Protein AF-A0A7I7Y8D3-F1 (afdb_monomer)

Sequence (135 aa):
MSAQLGHEIDGAWWPHADRITNELPNLVAALTPLLGDINSINVNWSPLQRPPDLNWRGWEHKRQHVMTLCGTDHVANLLVISYATHSALAIMLMRCAANLPIDIADRDKPAFRTAGSILRAAQLQRAVAAARGRS

Nearest PDB structures (foldseek):
  4iqu-assembly1_A  TM=3.192E-01  e=1.287E-01  Mus musculus
  4i2d-assembly1_A  TM=2.818E-01  e=1.650E-01  Mus musculus
  7qpr-assembly3_C  TM=3.063E-01  e=8.299E-01  Acinetobacter baumannii
  4lnh-assembly1_A  TM=4.104E-01  e=6.059E+00  Aliivibrio fischeri ES114

Foldseek 3Di:
DQQDADALAQFADQDLDPCCVVCVVVVLVVCCVVQPAFPDKDKPDDPPDAADALQDPPCLVPAFIWMWTHHPHHIHIYGYDGSPHDPLLRVLLRCVRNVHDDDPVSCPDPSNVSSVSSVVSSNVSSVVVVVVVVD

Mean predicted aligned error: 5.5 Å

Secondary structure (DSSP, 8-state):
-PPPS-SS--EEE--SSS-HHHHHHHHHHHHHHHHSS--EEEESS-TTSPPP-SSSTTGGGSPPPEEEEE-SS-EEEEEEPPTTS-HHHHHHHHHHHTT----HHHHTSHHHHHHHHHHHHHHHHHHHHHHHTT-

InterPro domains:
  IPR046036 Protein of unknown function DUF5994 [PF19457] (6-97)

Radius of gyration: 14.56 Å; Cα contacts (8 Å, |Δi|>4): 203; chains: 1; bounding box: 34×34×40 Å

Solvent-accessible surface area (backbone atoms only — not comparable to full-atom values): 7705 Å² total; per-residue (Å²): 131,81,77,80,67,60,48,62,52,45,24,42,43,72,47,93,50,91,57,56,81,74,52,43,63,59,52,48,66,69,40,30,89,76,17,35,65,71,79,48,78,47,64,80,60,56,95,87,56,76,57,56,63,72,78,50,90,69,40,87,82,46,79,67,39,40,37,38,40,33,25,76,77,33,38,39,22,28,38,50,45,37,53,85,36,54,64,69,37,49,54,34,31,34,31,61,35,53,71,45,94,72,57,74,85,49,60,78,36,68,39,38,52,50,28,52,53,52,52,50,52,39,29,53,55,38,50,54,52,58,56,64,76,74,114

Organism: NCBI:txid44010

Structure (mmCIF, N/CA/C/O backbone):
data_AF-A0A7I7Y8D3-F1
#
_entry.id   AF-A0A7I7Y8D3-F1
#
loop_
_atom_site.group_PDB
_atom_site.id
_atom_site.type_symbol
_atom_site.label_atom_id
_atom_site.label_alt_id
_atom_site.label_comp_id
_atom_site.label_asym_id
_atom_site.label_entity_id
_atom_site.label_seq_id
_atom_site.pdbx_PDB_ins_code
_atom_site.Cartn_x
_atom_site.Cartn_y
_atom_site.Cartn_z
_atom_site.occupancy
_atom_site.B_iso_or_equiv
_atom_site.auth_seq_id
_atom_site.auth_comp_id
_atom_site.auth_asym_id
_atom_site.auth_atom_id
_atom_site.pdbx_PDB_model_num
ATOM 1 N N . MET A 1 1 ? -19.223 4.245 -7.771 1.00 34.16 1 MET A N 1
ATOM 2 C CA . MET A 1 1 ? -19.101 2.931 -7.107 1.00 34.16 1 MET A CA 1
ATOM 3 C C . MET A 1 1 ? -18.154 3.133 -5.946 1.00 34.16 1 MET A C 1
ATOM 5 O O . MET A 1 1 ? -16.993 3.422 -6.199 1.00 34.16 1 MET A O 1
ATOM 9 N N . SER A 1 2 ? -18.651 3.115 -4.711 1.00 44.84 2 SER A N 1
ATOM 10 C CA . SER A 1 2 ? -17.779 3.179 -3.536 1.00 44.84 2 SER A CA 1
ATOM 11 C C . SER A 1 2 ? -16.950 1.901 -3.512 1.00 44.84 2 SER A C 1
ATOM 13 O O . SER A 1 2 ? -17.523 0.812 -3.522 1.00 44.84 2 SER A O 1
ATOM 15 N N . ALA A 1 3 ? -15.623 2.025 -3.578 1.00 57.97 3 ALA A N 1
ATOM 16 C CA . ALA A 1 3 ? -14.742 0.893 -3.337 1.00 57.97 3 ALA A CA 1
ATOM 17 C C . ALA A 1 3 ? -15.051 0.396 -1.923 1.00 57.97 3 ALA A C 1
ATOM 19 O O . ALA A 1 3 ? -14.984 1.168 -0.969 1.00 57.97 3 ALA A O 1
ATOM 20 N N . GLN A 1 4 ? -15.508 -0.847 -1.808 1.00 67.69 4 GLN A N 1
ATOM 21 C CA . GLN A 1 4 ? -15.764 -1.455 -0.513 1.00 67.69 4 GLN A CA 1
ATOM 22 C C . GLN A 1 4 ? -14.413 -1.526 0.207 1.00 67.69 4 GLN A C 1
ATOM 24 O O . GLN A 1 4 ? -13.452 -2.017 -0.368 1.00 67.69 4 GLN A O 1
ATOM 29 N N . LEU A 1 5 ? -14.308 -0.927 1.391 1.00 77.69 5 LEU A N 1
ATOM 30 C CA . LEU A 1 5 ? -13.061 -0.875 2.156 1.00 77.69 5 LEU A CA 1
ATOM 31 C C . LEU A 1 5 ? -13.000 -2.047 3.139 1.00 77.69 5 LEU A C 1
ATOM 33 O O . LEU A 1 5 ? -14.037 -2.546 3.586 1.00 77.69 5 LEU A O 1
ATOM 37 N N . GLY A 1 6 ? -11.787 -2.476 3.483 1.00 76.00 6 GLY A N 1
ATOM 38 C CA . GLY A 1 6 ? -11.535 -3.598 4.386 1.00 76.00 6 GLY A CA 1
ATOM 39 C C . GLY A 1 6 ? -11.110 -4.882 3.671 1.00 76.00 6 GLY A C 1
ATOM 40 O O . GLY A 1 6 ? -11.145 -5.956 4.276 1.00 76.00 6 GLY A O 1
ATOM 41 N N . HIS A 1 7 ? -10.697 -4.788 2.405 1.00 84.75 7 HIS A N 1
ATOM 42 C CA . HIS A 1 7 ? -10.016 -5.872 1.704 1.00 84.75 7 HIS A CA 1
ATOM 43 C C . HIS A 1 7 ? -8.574 -6.024 2.197 1.00 84.75 7 HIS A C 1
ATOM 45 O O . HIS A 1 7 ? -8.059 -5.238 2.990 1.00 84.75 7 HIS A O 1
ATOM 51 N N . GLU A 1 8 ? -7.879 -7.052 1.719 1.00 90.56 8 GLU A N 1
ATOM 52 C CA . GLU A 1 8 ? -6.487 -7.309 2.081 1.00 90.56 8 GLU A CA 1
ATOM 53 C C . GLU A 1 8 ? -5.569 -6.125 1.753 1.00 90.56 8 GLU A C 1
ATOM 55 O O . GLU A 1 8 ? -4.629 -5.868 2.508 1.00 90.56 8 GLU A O 1
ATOM 60 N N . ILE A 1 9 ? -5.852 -5.422 0.648 1.00 92.75 9 ILE A N 1
ATOM 61 C CA . ILE A 1 9 ? -5.245 -4.154 0.232 1.00 92.75 9 ILE A CA 1
ATOM 62 C C . ILE A 1 9 ? -6.328 -3.325 -0.475 1.00 92.75 9 ILE A C 1
ATOM 64 O O . ILE A 1 9 ? -6.873 -3.774 -1.480 1.00 92.75 9 ILE A O 1
ATOM 68 N N . ASP A 1 10 ? -6.597 -2.127 0.035 1.00 91.00 10 ASP A N 1
ATOM 69 C CA . ASP A 1 10 ? -7.617 -1.188 -0.458 1.00 91.00 10 ASP A CA 1
ATOM 70 C C . ASP A 1 10 ? -7.018 -0.044 -1.298 1.00 91.00 10 ASP A C 1
ATOM 72 O O . ASP A 1 10 ? -7.727 0.717 -1.953 1.00 91.00 10 ASP A O 1
ATOM 76 N N . GLY A 1 11 ? -5.695 0.108 -1.258 1.00 93.12 11 GLY A N 1
ATOM 77 C CA . GLY A 1 11 ? -4.984 1.163 -1.962 1.00 93.12 11 GLY A CA 1
ATOM 78 C C . GLY A 1 11 ? -3.478 1.068 -1.770 1.00 93.12 11 GLY A C 1
ATOM 79 O O . GLY A 1 11 ? -2.960 0.169 -1.104 1.00 93.12 11 GLY A O 1
ATOM 80 N N . ALA A 1 12 ? -2.754 2.009 -2.362 1.00 93.75 12 ALA A N 1
ATOM 81 C CA . ALA A 1 12 ? -1.331 2.164 -2.109 1.00 93.75 12 ALA A CA 1
ATOM 82 C C . ALA A 1 12 ? -0.987 3.631 -1.891 1.00 93.75 12 ALA A C 1
ATOM 84 O O . ALA A 1 12 ? -1.635 4.528 -2.428 1.00 93.75 12 ALA A O 1
ATOM 85 N N . TRP A 1 13 ? 0.060 3.850 -1.111 1.00 92.81 13 TRP A N 1
ATOM 86 C CA . TRP A 1 13 ? 0.584 5.161 -0.796 1.00 92.81 13 TRP A CA 1
ATOM 87 C C . TRP A 1 13 ? 2.060 5.227 -1.177 1.00 92.81 13 TRP A C 1
ATOM 89 O O . TRP A 1 13 ? 2.866 4.403 -0.738 1.00 92.81 13 TRP A O 1
ATOM 99 N N . TRP A 1 14 ? 2.400 6.208 -2.010 1.00 91.94 14 TRP A N 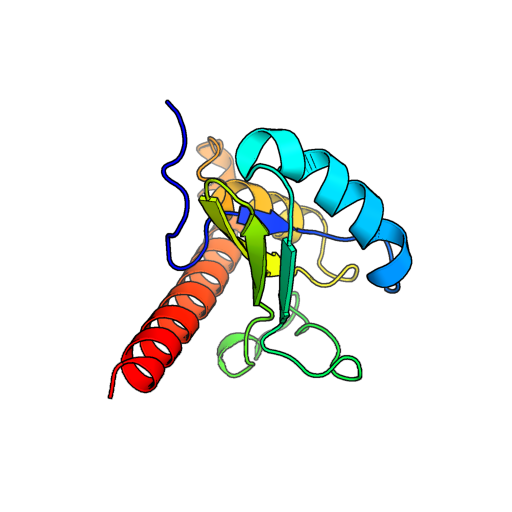1
ATOM 100 C CA . TRP A 1 14 ? 3.769 6.520 -2.397 1.00 91.94 14 TRP A CA 1
ATOM 101 C C . TRP A 1 14 ? 4.174 7.864 -1.775 1.00 91.94 14 TRP A C 1
ATOM 103 O O . TRP A 1 14 ? 3.751 8.907 -2.278 1.00 91.94 14 TRP A O 1
ATOM 113 N N . PRO A 1 15 ? 4.925 7.860 -0.660 1.00 86.38 15 PRO A N 1
ATOM 114 C CA . PRO A 1 15 ? 5.447 9.077 -0.062 1.00 86.38 15 PRO A CA 1
ATOM 115 C C . PRO A 1 15 ? 6.501 9.703 -0.979 1.00 86.38 15 PRO A C 1
ATOM 117 O O . PRO A 1 15 ? 7.287 9.003 -1.625 1.00 86.38 15 PRO A O 1
ATOM 120 N N . HIS A 1 16 ? 6.529 11.031 -1.013 1.00 82.19 16 HIS A N 1
ATOM 121 C CA . HIS A 1 16 ? 7.503 11.801 -1.784 1.00 82.19 16 HIS A CA 1
ATOM 122 C C . HIS A 1 16 ? 8.885 11.820 -1.116 1.00 82.19 16 HIS A C 1
ATOM 124 O O . HIS A 1 16 ? 9.887 12.075 -1.787 1.00 82.19 16 HIS A O 1
ATOM 130 N N . ALA A 1 17 ? 8.962 11.549 0.190 1.00 77.19 17 ALA A N 1
ATOM 131 C CA . ALA A 1 17 ? 10.196 11.537 0.963 1.00 77.19 17 ALA A CA 1
ATOM 132 C C . ALA A 1 17 ? 10.326 10.297 1.865 1.00 77.19 17 ALA A C 1
ATOM 134 O O . ALA A 1 17 ? 9.355 9.643 2.231 1.00 77.19 17 ALA A O 1
ATOM 135 N N . ASP A 1 18 ? 11.556 10.018 2.311 1.00 70.25 18 ASP A N 1
ATOM 136 C CA . ASP A 1 18 ? 11.855 8.943 3.278 1.00 70.25 18 ASP A CA 1
ATOM 137 C C . ASP A 1 18 ? 11.169 9.165 4.646 1.00 70.25 18 ASP A C 1
ATOM 139 O O . ASP A 1 18 ? 10.972 8.240 5.433 1.00 70.25 18 ASP A O 1
ATOM 143 N N . ARG A 1 19 ? 10.759 10.408 4.940 1.00 72.44 19 ARG A N 1
ATOM 144 C CA . ARG A 1 19 ? 10.110 10.787 6.202 1.00 72.44 19 ARG A CA 1
ATOM 145 C C . ARG A 1 19 ? 8.597 10.610 6.139 1.00 72.44 19 ARG A C 1
ATOM 147 O O . ARG A 1 19 ? 7.850 11.585 6.080 1.00 72.44 19 ARG A O 1
ATOM 154 N N . ILE A 1 20 ? 8.163 9.361 6.289 1.00 76.31 20 ILE A N 1
ATOM 155 C CA . ILE A 1 20 ? 6.750 8.968 6.444 1.00 76.31 20 ILE A CA 1
ATOM 156 C C . ILE A 1 20 ? 6.016 9.844 7.473 1.00 76.31 20 ILE A C 1
ATOM 158 O O . ILE A 1 20 ? 4.878 10.237 7.243 1.00 76.31 20 ILE A O 1
ATOM 162 N N . THR A 1 21 ? 6.669 10.211 8.581 1.00 76.62 21 THR A N 1
ATOM 163 C CA . THR A 1 21 ? 6.071 11.016 9.662 1.00 76.62 21 THR A CA 1
ATOM 164 C C . THR A 1 21 ? 5.614 12.407 9.228 1.00 76.62 21 THR A C 1
ATOM 166 O O . THR A 1 21 ? 4.686 12.940 9.824 1.00 76.62 21 THR A O 1
ATOM 169 N N . ASN A 1 22 ? 6.249 13.001 8.214 1.00 83.25 22 ASN A N 1
ATOM 170 C CA . ASN A 1 22 ? 5.889 14.340 7.744 1.00 83.25 22 ASN A CA 1
ATOM 171 C C . ASN A 1 22 ? 4.685 14.308 6.799 1.00 83.25 22 ASN A C 1
ATOM 173 O O . ASN A 1 22 ? 3.912 15.258 6.754 1.00 83.25 22 ASN A O 1
ATOM 177 N N . GLU A 1 23 ? 4.534 13.224 6.041 1.00 86.69 23 GLU A N 1
ATOM 178 C CA . GLU A 1 23 ? 3.454 13.071 5.064 1.00 86.69 23 GLU A CA 1
ATOM 179 C C . GLU A 1 23 ? 2.229 12.351 5.652 1.00 86.69 23 GLU A C 1
ATOM 181 O O . GLU A 1 23 ? 1.127 12.482 5.121 1.00 86.69 23 GLU A O 1
ATOM 186 N N . LEU A 1 24 ? 2.390 11.642 6.776 1.00 87.69 24 LEU A N 1
ATOM 187 C CA . LEU A 1 24 ? 1.311 10.907 7.436 1.00 87.69 24 LEU A CA 1
ATOM 188 C C . LEU A 1 24 ? 0.108 11.790 7.818 1.00 87.69 24 LEU A C 1
ATOM 190 O O . LEU A 1 24 ? -1.008 11.366 7.531 1.00 87.69 24 LEU A O 1
ATOM 194 N N . PRO A 1 25 ? 0.261 13.002 8.394 1.00 89.81 25 PRO A N 1
ATOM 195 C CA . PRO A 1 25 ? -0.890 13.853 8.706 1.00 89.81 25 PRO A CA 1
ATOM 196 C C . PRO A 1 25 ? -1.709 14.230 7.466 1.00 89.81 25 PRO A C 1
ATOM 198 O O . PRO A 1 25 ? -2.936 14.245 7.518 1.00 89.81 25 PRO A O 1
ATOM 201 N N . ASN A 1 26 ? -1.040 14.470 6.334 1.00 90.12 26 ASN A N 1
ATOM 202 C CA . ASN A 1 26 ? -1.712 14.777 5.071 1.00 90.12 26 ASN A CA 1
ATOM 203 C C . ASN A 1 26 ? -2.454 13.551 4.525 1.00 90.12 26 ASN A C 1
ATOM 205 O O . ASN A 1 26 ? -3.575 13.681 4.038 1.00 90.12 26 ASN A O 1
ATOM 209 N N . LEU A 1 27 ? -1.856 12.359 4.640 1.00 89.81 27 LEU A N 1
ATOM 210 C CA . LEU A 1 27 ? -2.516 11.104 4.279 1.00 89.81 27 LEU A CA 1
ATOM 211 C C . LEU A 1 27 ? -3.758 10.856 5.145 1.00 89.81 27 LEU A C 1
ATOM 213 O O . LEU A 1 27 ? -4.814 10.528 4.615 1.00 89.81 27 LEU A O 1
ATOM 217 N N . VAL A 1 28 ? -3.640 11.041 6.462 1.00 90.56 28 VAL A N 1
ATOM 218 C CA . VAL A 1 28 ? -4.752 10.915 7.414 1.00 90.56 28 VAL A CA 1
ATOM 219 C C . VAL A 1 28 ? -5.875 11.870 7.023 1.00 90.56 28 VAL A C 1
ATOM 221 O O . VAL A 1 28 ? -6.989 11.415 6.798 1.00 90.56 28 VAL A O 1
ATOM 224 N N . ALA A 1 29 ? -5.574 13.156 6.823 1.00 91.56 29 ALA A N 1
ATOM 225 C CA . ALA A 1 29 ? -6.567 14.150 6.420 1.00 91.56 29 ALA A CA 1
ATOM 226 C C . ALA A 1 29 ? -7.271 13.802 5.095 1.00 91.56 29 ALA A C 1
ATOM 228 O O . ALA A 1 29 ? -8.468 14.041 4.954 1.00 91.56 29 ALA A O 1
ATOM 229 N N . ALA A 1 30 ? -6.556 13.211 4.131 1.00 91.19 30 ALA A N 1
ATOM 230 C CA . ALA A 1 30 ? -7.135 12.776 2.861 1.00 91.19 30 ALA A CA 1
ATOM 231 C C . ALA A 1 30 ? -8.047 11.541 2.995 1.00 91.19 30 ALA A C 1
ATOM 233 O O . ALA A 1 30 ? -8.955 11.362 2.184 1.00 91.19 30 ALA A O 1
ATOM 234 N N . LEU A 1 31 ? -7.815 10.691 4.000 1.00 90.44 31 LEU A N 1
ATOM 235 C CA . LEU A 1 31 ? -8.565 9.452 4.224 1.00 90.44 31 LEU A CA 1
ATOM 236 C C . LEU A 1 31 ? -9.694 9.599 5.244 1.00 90.44 31 LEU A C 1
ATOM 238 O O . LEU A 1 31 ? -10.636 8.814 5.192 1.00 90.44 31 LEU A O 1
ATOM 242 N N . THR A 1 32 ? -9.653 10.600 6.127 1.00 91.25 32 THR A N 1
ATOM 243 C CA . THR A 1 32 ? -10.726 10.881 7.095 1.00 91.25 32 THR A CA 1
ATOM 244 C C . THR A 1 32 ? -12.118 10.951 6.447 1.00 91.25 32 THR A C 1
ATOM 246 O O . THR A 1 32 ? -13.027 10.314 6.971 1.00 91.25 32 THR A O 1
ATOM 249 N N . PRO A 1 33 ? -12.332 11.598 5.280 1.00 91.69 33 PRO A N 1
ATOM 250 C CA . PRO A 1 3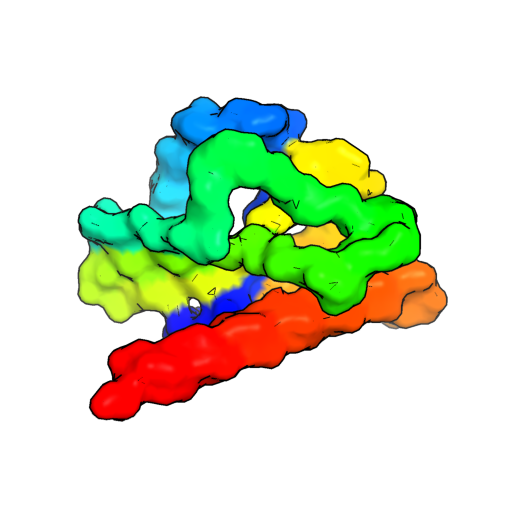3 ? -13.648 11.602 4.633 1.00 91.69 33 PRO A CA 1
ATOM 251 C C . PRO A 1 33 ? -14.142 10.218 4.178 1.00 91.69 33 PRO A C 1
ATOM 253 O O . PRO A 1 33 ? -15.331 10.055 3.922 1.00 91.69 33 PRO A O 1
ATOM 256 N N . LEU A 1 34 ? -13.237 9.245 4.022 1.00 88.81 34 LEU A N 1
ATOM 257 C CA . LEU A 1 34 ? -13.544 7.881 3.580 1.00 88.81 34 LEU A CA 1
ATOM 258 C C . LEU A 1 34 ? -13.646 6.888 4.742 1.00 88.81 34 LEU A C 1
ATOM 260 O O . LEU A 1 34 ? -14.376 5.908 4.631 1.00 88.81 34 LEU A O 1
ATOM 264 N N . LEU A 1 35 ? -12.888 7.102 5.820 1.00 90.31 35 LEU A N 1
ATOM 265 C CA . LEU A 1 35 ? -12.785 6.176 6.955 1.00 90.31 35 LEU A CA 1
ATOM 266 C C . LEU A 1 35 ? -13.553 6.639 8.196 1.00 90.31 35 LEU A C 1
ATOM 268 O O . LEU A 1 35 ? -13.760 5.838 9.109 1.00 90.31 35 LEU A O 1
ATOM 272 N N . GLY A 1 36 ? -13.942 7.912 8.239 1.00 91.94 36 GLY A N 1
ATOM 273 C CA . GLY A 1 36 ? -14.339 8.595 9.462 1.00 91.94 36 GLY A CA 1
ATOM 274 C C . GLY A 1 36 ? -13.121 9.032 10.278 1.00 91.94 36 GLY A C 1
ATOM 275 O O . GLY A 1 36 ? -11.991 9.090 9.776 1.00 91.94 36 GLY A O 1
ATOM 276 N N . ASP A 1 37 ? -13.332 9.328 11.559 1.00 92.19 37 ASP A N 1
ATOM 277 C CA . ASP A 1 37 ? -12.259 9.777 12.445 1.00 92.19 37 ASP A CA 1
ATOM 278 C C . ASP A 1 37 ? -11.244 8.650 12.675 1.00 92.19 37 ASP A C 1
ATOM 280 O O . ASP A 1 37 ? -11.542 7.619 13.285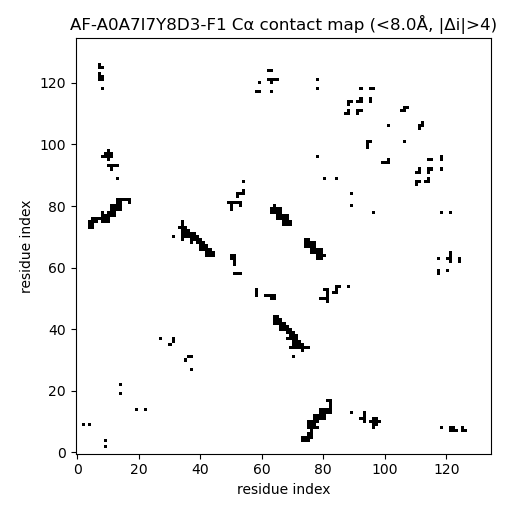 1.00 92.19 37 ASP A O 1
ATOM 284 N N . ILE A 1 38 ? -10.022 8.841 12.169 1.00 92.38 38 ILE A N 1
ATOM 285 C CA . ILE A 1 38 ? -8.942 7.854 12.270 1.00 92.38 38 ILE A CA 1
ATOM 286 C C . ILE A 1 38 ? -8.471 7.783 13.723 1.00 92.38 38 ILE A C 1
ATOM 288 O O . ILE A 1 38 ? -7.825 8.697 14.232 1.00 92.38 38 ILE A O 1
ATOM 292 N N . ASN A 1 39 ? -8.783 6.669 14.383 1.00 92.12 39 ASN A N 1
ATOM 293 C CA . ASN A 1 39 ? -8.481 6.438 15.796 1.00 92.12 39 ASN A CA 1
ATOM 294 C C . ASN A 1 39 ? -7.205 5.613 16.010 1.00 92.12 39 ASN A C 1
ATOM 296 O O . ASN A 1 39 ? -6.608 5.665 17.085 1.00 92.12 39 ASN A O 1
ATOM 300 N N . SER A 1 40 ? -6.771 4.848 15.005 1.00 91.25 40 SER A N 1
ATOM 301 C CA . SER A 1 40 ? -5.561 4.036 15.103 1.00 91.25 40 SER A CA 1
ATOM 302 C C . SER A 1 40 ? -4.907 3.789 13.747 1.00 91.25 40 SER A C 1
ATOM 304 O O . SER A 1 40 ? -5.560 3.686 12.708 1.00 91.25 40 SER A O 1
ATOM 306 N N . ILE A 1 41 ? -3.576 3.696 13.773 1.00 91.69 41 ILE A N 1
ATOM 307 C CA . ILE A 1 41 ? -2.736 3.393 12.615 1.00 91.69 41 ILE A CA 1
ATOM 308 C C . ILE A 1 41 ? -1.800 2.261 13.019 1.00 91.69 41 ILE A C 1
ATOM 310 O O . ILE A 1 41 ? -1.032 2.383 13.971 1.00 91.69 41 ILE A O 1
ATOM 314 N N . ASN A 1 42 ? -1.861 1.156 12.285 1.00 90.75 42 ASN A N 1
ATOM 315 C CA . ASN A 1 42 ? -1.044 -0.026 12.508 1.00 90.75 42 ASN A CA 1
ATOM 316 C C . ASN A 1 42 ? -0.117 -0.248 11.316 1.00 90.75 42 ASN A C 1
ATOM 318 O O . ASN A 1 42 ? -0.517 -0.102 10.164 1.00 90.75 42 ASN A O 1
ATOM 322 N N . VAL A 1 43 ? 1.121 -0.654 11.579 1.00 90.38 43 VAL A N 1
ATOM 323 C CA . VAL A 1 43 ? 2.111 -0.964 10.542 1.00 90.38 43 VAL A CA 1
ATOM 324 C C . VAL A 1 43 ? 2.623 -2.385 10.733 1.00 90.38 43 VAL A C 1
ATOM 326 O O . VAL A 1 43 ? 2.827 -2.838 11.857 1.00 90.38 43 VAL A O 1
ATOM 329 N N . ASN A 1 44 ? 2.816 -3.125 9.639 1.00 89.94 44 ASN A N 1
ATOM 330 C CA . ASN A 1 44 ? 3.326 -4.502 9.706 1.00 89.94 44 ASN A CA 1
ATOM 331 C C . ASN A 1 44 ? 4.868 -4.601 9.683 1.00 89.94 44 ASN A C 1
ATOM 333 O O . ASN A 1 44 ? 5.407 -5.713 9.591 1.00 89.94 44 ASN A O 1
ATOM 337 N N . TRP A 1 45 ? 5.555 -3.460 9.741 1.00 87.19 45 TRP A N 1
ATOM 338 C CA . TRP A 1 45 ? 7.009 -3.322 9.713 1.00 87.19 45 TRP A CA 1
ATOM 339 C C . TRP A 1 45 ? 7.494 -2.514 10.922 1.00 87.19 45 TRP A C 1
ATOM 341 O O . TRP A 1 45 ? 6.734 -1.761 11.529 1.00 87.19 45 TRP A O 1
ATOM 351 N N . SER A 1 46 ? 8.767 -2.677 11.282 1.00 80.38 46 SER A N 1
ATOM 352 C CA . SER A 1 46 ? 9.392 -1.853 12.326 1.00 80.38 46 SER A CA 1
ATOM 353 C C . SER A 1 46 ? 9.705 -0.454 11.782 1.00 80.38 46 SER A C 1
ATOM 355 O O . SER A 1 46 ? 10.144 -0.369 10.639 1.00 80.38 46 SER A O 1
ATOM 357 N N . PRO A 1 47 ? 9.599 0.638 12.562 1.00 69.00 47 PRO A N 1
ATOM 358 C CA . PRO A 1 47 ? 9.940 1.990 12.098 1.00 69.00 47 PRO A CA 1
ATOM 359 C C . PRO A 1 47 ? 11.356 2.131 11.513 1.00 69.00 47 PRO A C 1
ATOM 361 O O . PRO A 1 47 ? 11.598 2.995 10.679 1.00 69.00 47 PRO A O 1
ATOM 364 N N . LEU A 1 48 ? 12.291 1.274 11.938 1.00 71.19 48 LEU A N 1
ATOM 365 C CA . LEU A 1 48 ? 13.675 1.246 11.448 1.00 71.19 48 LEU A CA 1
ATOM 366 C C . LEU A 1 48 ? 13.842 0.442 10.148 1.00 71.19 48 LEU A C 1
ATOM 368 O O . LEU A 1 48 ? 14.894 0.485 9.512 1.00 71.19 48 LEU A O 1
ATOM 372 N N . GLN A 1 49 ? 12.825 -0.324 9.761 1.00 76.00 49 GLN A N 1
ATOM 373 C CA . GLN A 1 49 ? 12.835 -1.134 8.556 1.00 76.00 49 GLN A CA 1
ATOM 374 C C . GLN A 1 49 ? 12.444 -0.268 7.360 1.00 76.00 49 GLN A C 1
ATOM 376 O O . GLN A 1 49 ? 11.341 0.276 7.302 1.00 76.00 49 GLN A O 1
ATOM 381 N N . ARG A 1 50 ? 13.342 -0.166 6.377 1.00 74.44 50 ARG A N 1
ATOM 382 C CA . ARG A 1 50 ? 13.044 0.511 5.110 1.00 74.44 50 ARG A CA 1
ATOM 383 C C . ARG A 1 50 ? 12.099 -0.332 4.252 1.00 74.44 50 ARG A C 1
ATOM 385 O O . ARG A 1 50 ? 12.251 -1.559 4.247 1.00 74.44 50 ARG A O 1
ATOM 392 N N . PRO A 1 51 ? 11.169 0.296 3.507 1.00 78.12 51 PRO A N 1
ATOM 393 C CA . PRO A 1 51 ? 10.371 -0.404 2.510 1.00 78.12 51 PRO A CA 1
ATOM 394 C C . PRO A 1 51 ? 11.250 -1.205 1.544 1.00 78.12 51 PRO A C 1
ATOM 396 O O . PRO A 1 51 ? 12.370 -0.778 1.234 1.00 78.12 51 PRO A O 1
ATOM 399 N N . PRO A 1 52 ? 10.779 -2.372 1.071 1.00 79.75 52 PRO A N 1
ATOM 400 C CA . PRO A 1 52 ? 11.531 -3.161 0.112 1.00 79.75 52 PRO A CA 1
ATOM 401 C C . PRO A 1 52 ? 11.785 -2.342 -1.154 1.00 79.75 52 PRO A C 1
ATOM 403 O O . PRO A 1 52 ? 10.915 -1.616 -1.630 1.00 79.75 52 PRO A O 1
ATOM 406 N N . ASP A 1 53 ? 12.985 -2.481 -1.711 1.00 82.50 53 ASP A N 1
ATOM 407 C CA . ASP A 1 53 ? 13.272 -1.939 -3.031 1.00 82.50 53 ASP A CA 1
ATOM 408 C C . ASP A 1 53 ? 12.536 -2.769 -4.086 1.00 82.50 53 ASP A C 1
ATOM 410 O O . ASP A 1 53 ? 12.850 -3.943 -4.297 1.00 82.50 53 ASP A O 1
ATOM 414 N N . LEU A 1 54 ? 11.522 -2.157 -4.693 1.00 83.25 54 LEU A N 1
ATOM 415 C CA . LEU A 1 54 ? 10.652 -2.785 -5.683 1.00 83.25 54 LEU A CA 1
ATOM 416 C C . LEU A 1 54 ? 11.227 -2.697 -7.105 1.00 83.25 54 LEU A C 1
ATOM 418 O O . LEU A 1 54 ? 10.697 -3.336 -8.013 1.00 83.25 54 LEU A O 1
ATOM 422 N N . ASN A 1 55 ? 12.302 -1.929 -7.316 1.00 81.31 55 ASN A N 1
ATOM 423 C CA . ASN A 1 55 ? 12.907 -1.748 -8.636 1.00 81.31 55 ASN A CA 1
ATOM 424 C C . ASN A 1 55 ? 13.747 -2.955 -9.071 1.00 81.31 55 ASN A C 1
ATOM 426 O O . ASN A 1 55 ? 13.889 -3.208 -10.268 1.00 81.31 55 ASN A O 1
ATOM 430 N N . TRP A 1 56 ? 14.298 -3.704 -8.112 1.00 76.69 56 TRP A N 1
ATOM 431 C CA . TRP A 1 56 ? 15.157 -4.861 -8.368 1.00 76.69 56 TRP A CA 1
ATOM 432 C C . TRP A 1 56 ? 14.486 -6.188 -8.023 1.00 76.69 56 TRP A C 1
ATOM 434 O O . TRP A 1 56 ? 13.597 -6.277 -7.178 1.00 76.69 56 TRP A O 1
ATOM 444 N N . ARG A 1 57 ? 14.958 -7.262 -8.667 1.00 72.50 57 ARG A N 1
ATOM 445 C CA . ARG A 1 57 ? 14.558 -8.637 -8.335 1.00 72.50 57 ARG A CA 1
ATOM 446 C C . ARG A 1 57 ? 14.893 -8.953 -6.870 1.00 72.50 57 ARG A C 1
ATOM 448 O O . ARG A 1 57 ? 15.879 -8.455 -6.333 1.00 72.50 57 ARG A O 1
ATOM 455 N N . GLY A 1 58 ? 14.074 -9.792 -6.235 1.00 77.44 58 GLY A N 1
ATOM 456 C CA . GLY A 1 58 ? 14.233 -10.184 -4.829 1.00 77.44 58 GLY A CA 1
ATOM 457 C C . GLY A 1 58 ? 13.259 -9.515 -3.855 1.00 77.44 58 GLY A C 1
ATOM 458 O O . GLY A 1 58 ? 13.260 -9.863 -2.675 1.00 77.44 58 GLY A O 1
ATOM 459 N N . TRP A 1 59 ? 12.388 -8.611 -4.320 1.00 83.31 59 TRP A N 1
ATOM 460 C CA . TRP A 1 59 ? 11.257 -8.128 -3.516 1.00 83.31 59 TRP A CA 1
ATOM 461 C C . TRP A 1 59 ? 10.246 -9.243 -3.200 1.00 83.31 59 TRP A C 1
ATOM 463 O O . TRP A 1 59 ? 9.565 -9.161 -2.184 1.00 83.31 59 TRP A O 1
ATOM 473 N N . GLU A 1 60 ? 10.187 -10.302 -4.016 1.00 82.62 60 GLU A N 1
ATOM 474 C CA . GLU A 1 60 ? 9.247 -11.429 -3.882 1.00 82.62 60 GLU A CA 1
ATOM 475 C C . GLU A 1 60 ? 9.386 -12.167 -2.543 1.00 82.62 60 GLU A C 1
ATOM 477 O O . GLU A 1 60 ? 8.403 -12.648 -1.986 1.00 82.62 60 GLU A O 1
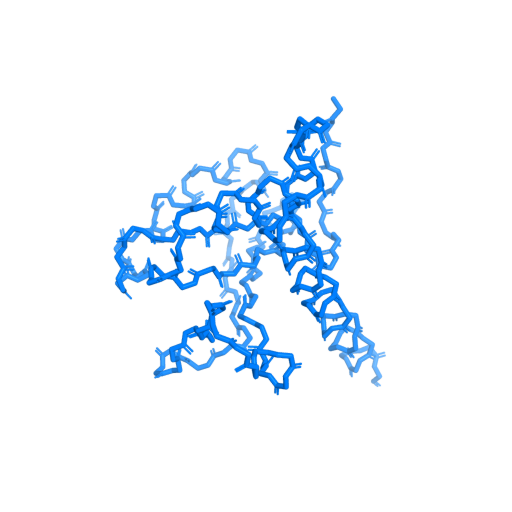ATOM 482 N N . HIS A 1 61 ? 10.603 -12.214 -1.996 1.00 79.56 61 HIS A N 1
ATOM 483 C CA . HIS A 1 61 ? 10.892 -12.827 -0.697 1.00 79.56 61 HIS A CA 1
ATOM 484 C C . HIS A 1 61 ? 10.857 -11.823 0.462 1.00 79.56 61 HIS A C 1
ATOM 486 O O . HIS A 1 61 ? 11.064 -12.201 1.616 1.00 79.56 61 HIS A O 1
ATOM 492 N N . LYS A 1 62 ? 10.624 -10.536 0.179 1.00 84.56 62 LYS A N 1
ATOM 493 C CA . LYS A 1 62 ? 10.554 -9.493 1.201 1.00 84.56 62 LYS A CA 1
ATOM 494 C C . LYS A 1 62 ? 9.117 -9.300 1.657 1.00 84.56 62 LYS A C 1
ATOM 496 O O . LYS A 1 62 ? 8.174 -9.324 0.866 1.00 84.56 62 LYS A O 1
ATOM 501 N N . ARG A 1 63 ? 8.967 -9.041 2.957 1.00 85.31 63 ARG A N 1
ATOM 502 C CA . ARG A 1 63 ? 7.691 -8.616 3.528 1.00 85.31 63 ARG A CA 1
ATOM 503 C C . ARG A 1 63 ? 7.289 -7.284 2.895 1.00 85.31 63 ARG A C 1
ATOM 505 O O . ARG A 1 63 ? 8.040 -6.315 2.971 1.00 85.31 63 ARG A O 1
ATOM 512 N N . GLN A 1 64 ? 6.101 -7.241 2.302 1.00 90.88 64 GLN A N 1
ATOM 513 C CA . GLN A 1 64 ? 5.541 -6.000 1.771 1.00 90.88 64 GLN A CA 1
ATOM 514 C C . GLN A 1 64 ? 5.046 -5.133 2.928 1.00 90.88 64 GLN A C 1
ATOM 516 O O . GLN A 1 64 ? 4.417 -5.648 3.861 1.00 90.88 64 GLN A O 1
ATOM 521 N N . HIS A 1 65 ? 5.345 -3.836 2.882 1.00 91.81 65 HIS A N 1
ATOM 522 C CA . HIS A 1 65 ? 4.964 -2.895 3.933 1.00 91.81 65 HIS A CA 1
ATOM 523 C C . HIS A 1 65 ? 3.499 -2.502 3.756 1.00 91.81 65 HIS A C 1
ATOM 525 O O . HIS A 1 65 ? 3.134 -1.923 2.738 1.00 91.81 65 HIS A O 1
ATOM 531 N N . VAL A 1 66 ? 2.655 -2.843 4.730 1.00 92.12 66 VAL A N 1
ATOM 532 C CA . VAL A 1 66 ? 1.213 -2.560 4.691 1.00 92.12 66 VAL A CA 1
ATOM 533 C C . VAL A 1 66 ? 0.797 -1.807 5.943 1.00 92.12 66 VAL A C 1
ATOM 535 O O . VAL A 1 66 ? 1.054 -2.269 7.061 1.00 92.12 66 VAL A O 1
ATOM 538 N N . MET A 1 67 ? 0.219 -0.625 5.735 1.00 92.56 67 MET A N 1
ATOM 539 C CA . MET A 1 67 ? -0.317 0.256 6.765 1.00 92.56 67 MET A CA 1
ATOM 540 C C . MET A 1 67 ? -1.818 0.031 6.862 1.00 92.56 67 MET A C 1
ATOM 542 O O . MET A 1 67 ? -2.511 0.086 5.853 1.00 92.56 67 MET A O 1
ATOM 546 N N . THR A 1 68 ? -2.325 -0.199 8.060 1.00 93.06 68 THR A N 1
ATOM 547 C CA . THR A 1 68 ? -3.754 -0.336 8.321 1.00 93.06 68 THR A CA 1
ATOM 548 C C . THR A 1 68 ? -4.217 0.901 9.078 1.00 93.06 68 THR A C 1
ATOM 550 O O . THR A 1 68 ? -3.746 1.143 10.189 1.00 93.06 68 THR A O 1
ATOM 553 N N . LEU A 1 69 ? -5.114 1.684 8.482 1.00 92.69 69 LEU A N 1
ATOM 554 C CA . LEU A 1 69 ? -5.761 2.825 9.123 1.00 92.69 69 LEU A CA 1
ATOM 555 C C . LEU A 1 69 ? -7.171 2.419 9.534 1.00 92.69 69 LEU A C 1
ATOM 557 O O . LEU A 1 69 ? -7.952 1.983 8.689 1.00 92.69 69 LEU A O 1
ATOM 561 N N . CYS A 1 70 ? -7.491 2.570 10.814 1.00 92.88 70 CYS A N 1
ATOM 562 C CA . CYS A 1 70 ? -8.824 2.306 11.334 1.00 92.88 70 CYS A CA 1
ATOM 563 C C . CYS A 1 70 ? -9.497 3.637 11.660 1.00 92.88 70 CYS A C 1
ATOM 565 O O . CYS A 1 70 ? -9.040 4.372 12.543 1.00 92.88 70 CYS A O 1
ATOM 567 N N . GLY A 1 71 ? -10.568 3.941 10.936 1.00 92.38 71 GLY A N 1
ATOM 568 C CA . GLY A 1 71 ? -11.487 5.011 11.283 1.00 92.38 71 GLY A CA 1
ATOM 569 C C . GLY A 1 71 ? -12.680 4.503 12.083 1.00 92.38 71 GLY A C 1
ATOM 570 O O . GLY A 1 71 ? -12.767 3.320 12.423 1.00 92.38 71 GLY A O 1
ATOM 571 N N . THR A 1 72 ? -13.585 5.414 12.421 1.00 92.44 72 THR A N 1
ATOM 572 C CA . THR A 1 72 ? -14.850 5.088 13.091 1.00 92.44 72 THR A CA 1
ATOM 573 C C . THR A 1 72 ? -15.787 4.270 12.211 1.00 92.44 72 THR A C 1
ATOM 575 O O . THR A 1 72 ? -16.509 3.424 12.734 1.00 92.44 72 THR A O 1
ATOM 578 N N . ASP A 1 73 ? -15.748 4.489 10.896 1.00 91.38 73 ASP A N 1
ATOM 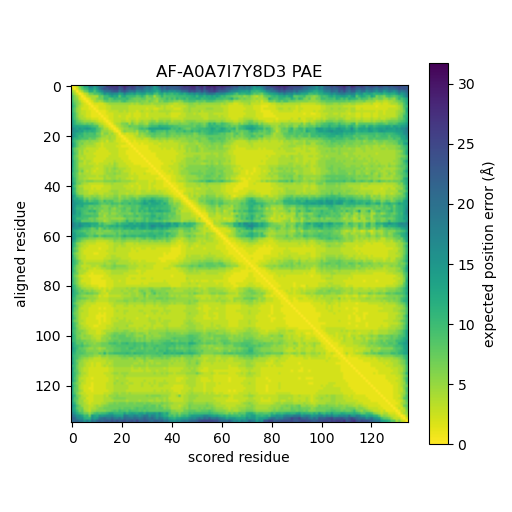579 C CA . ASP A 1 73 ? -16.707 3.907 9.955 1.00 91.38 73 ASP A CA 1
ATOM 580 C C . ASP A 1 73 ? -16.101 2.723 9.196 1.00 91.38 73 ASP A C 1
ATOM 582 O O . ASP A 1 73 ? -16.735 1.677 9.030 1.00 91.38 73 ASP A O 1
ATOM 586 N N . HIS A 1 74 ? -14.849 2.870 8.751 1.00 91.44 74 HIS A N 1
ATOM 587 C CA . HIS A 1 74 ? -14.175 1.887 7.907 1.00 91.44 74 HIS A CA 1
ATOM 588 C C . HIS A 1 74 ? -12.694 1.705 8.258 1.00 91.44 74 HIS A C 1
ATOM 590 O O . HIS A 1 74 ? -12.047 2.548 8.880 1.00 91.44 74 HIS A O 1
ATOM 596 N N . VAL A 1 75 ? -12.140 0.579 7.806 1.00 90.81 75 VAL A N 1
ATOM 597 C CA . VAL A 1 75 ? -10.711 0.260 7.886 1.00 90.81 75 VAL A CA 1
ATOM 598 C C . VAL A 1 75 ? -10.149 0.200 6.472 1.00 90.81 75 VAL A C 1
ATOM 600 O O . VAL A 1 75 ? -10.779 -0.389 5.598 1.00 90.81 75 VAL A O 1
ATOM 603 N N . ALA A 1 76 ? -8.961 0.764 6.258 1.00 92.88 76 ALA A N 1
ATOM 604 C CA . ALA A 1 76 ? -8.236 0.654 4.995 1.00 92.88 76 ALA A CA 1
ATOM 605 C C . ALA A 1 76 ? -6.836 0.072 5.183 1.00 92.88 76 ALA A C 1
ATOM 607 O O . ALA A 1 76 ? -6.088 0.471 6.078 1.00 92.88 76 ALA A O 1
ATOM 608 N N . ASN A 1 77 ? -6.461 -0.832 4.284 1.00 93.69 77 ASN A N 1
ATOM 609 C CA . ASN A 1 77 ? -5.136 -1.423 4.180 1.00 93.69 77 ASN A CA 1
ATOM 610 C C . ASN A 1 77 ? -4.393 -0.836 2.977 1.00 93.69 77 ASN A C 1
ATOM 612 O O . ASN A 1 77 ? -4.733 -1.105 1.828 1.00 93.69 77 ASN A O 1
ATOM 616 N N . LEU A 1 78 ? -3.347 -0.056 3.231 1.00 93.62 78 LEU A N 1
ATOM 617 C CA . LEU A 1 78 ? -2.550 0.602 2.203 1.00 93.62 78 LEU A CA 1
ATOM 618 C C . LEU A 1 78 ? -1.182 -0.051 2.048 1.00 93.62 78 LEU A C 1
ATOM 620 O O . LEU A 1 78 ? -0.421 -0.171 3.011 1.00 93.62 78 LEU A O 1
ATOM 624 N N . LEU A 1 79 ? -0.836 -0.423 0.818 1.00 93.44 79 LEU A N 1
ATOM 625 C CA . LEU A 1 79 ? 0.528 -0.805 0.463 1.00 93.44 79 LEU A CA 1
ATOM 626 C C . LEU A 1 79 ? 1.430 0.438 0.471 1.00 93.44 79 LEU A C 1
ATOM 628 O O . LEU A 1 79 ? 1.173 1.392 -0.259 1.00 93.44 79 LEU A O 1
ATOM 632 N N . VAL A 1 80 ? 2.506 0.422 1.255 1.00 91.69 80 VAL A N 1
ATOM 633 C CA . VAL A 1 80 ? 3.491 1.510 1.288 1.00 91.69 80 VAL A CA 1
ATOM 634 C C . VAL A 1 80 ? 4.581 1.249 0.257 1.00 91.69 80 VAL A C 1
ATOM 636 O O . VAL A 1 80 ? 5.310 0.258 0.332 1.00 91.69 80 VAL A O 1
ATOM 639 N N . ILE A 1 81 ? 4.693 2.156 -0.707 1.00 91.25 81 ILE A N 1
ATOM 640 C CA . ILE A 1 81 ? 5.669 2.103 -1.795 1.00 91.25 81 ILE A CA 1
ATOM 641 C C . ILE A 1 81 ? 6.919 2.869 -1.354 1.00 91.25 81 ILE A C 1
ATOM 643 O O . ILE A 1 81 ? 6.816 3.957 -0.803 1.00 91.25 81 ILE A O 1
ATOM 647 N N . SER A 1 82 ? 8.119 2.335 -1.594 1.00 87.12 82 SER A N 1
ATOM 648 C CA . SER A 1 82 ? 9.352 3.083 -1.307 1.00 87.12 82 SER A CA 1
ATOM 649 C C . SER A 1 82 ? 9.407 4.373 -2.133 1.00 87.12 82 SER A C 1
ATOM 651 O O . SER A 1 82 ? 9.162 4.316 -3.340 1.00 87.12 82 SER A O 1
ATOM 653 N N . TYR A 1 83 ? 9.798 5.508 -1.540 1.00 84.75 83 TYR A N 1
ATOM 654 C CA . TYR A 1 83 ? 9.986 6.770 -2.278 1.00 84.75 83 TYR A CA 1
ATOM 655 C C . TYR A 1 83 ? 10.999 6.615 -3.433 1.00 84.75 83 TYR A C 1
ATOM 657 O O . TYR A 1 83 ? 10.872 7.263 -4.465 1.00 84.75 83 TYR A O 1
ATOM 665 N N . ALA A 1 84 ? 11.962 5.693 -3.294 1.00 85.12 84 ALA A N 1
ATOM 666 C CA . ALA A 1 84 ? 12.967 5.374 -4.309 1.00 85.12 84 ALA A CA 1
ATOM 667 C C . ALA A 1 84 ? 12.441 4.497 -5.467 1.00 85.12 84 ALA A C 1
ATOM 669 O O . ALA A 1 84 ? 13.187 4.180 -6.393 1.00 85.12 84 ALA A O 1
ATOM 670 N N . THR A 1 85 ? 11.175 4.068 -5.432 1.00 88.94 85 THR A N 1
ATOM 671 C CA . THR A 1 85 ? 10.561 3.291 -6.519 1.00 88.94 85 THR A CA 1
ATOM 672 C C . THR A 1 85 ? 10.457 4.148 -7.778 1.00 88.94 85 THR A C 1
ATOM 674 O O . THR A 1 85 ? 10.006 5.289 -7.720 1.00 88.94 85 THR A O 1
ATOM 677 N N . HIS A 1 86 ? 10.831 3.600 -8.934 1.00 90.62 86 HIS A N 1
ATOM 678 C CA . HIS A 1 86 ? 10.690 4.279 -10.217 1.00 90.62 86 HIS A CA 1
ATOM 679 C C . HIS A 1 86 ? 9.239 4.718 -10.436 1.00 90.62 86 HIS A C 1
ATOM 681 O O . HIS A 1 86 ? 8.313 3.910 -10.309 1.00 90.62 86 HIS A O 1
ATOM 687 N N . SER A 1 87 ? 9.043 5.976 -10.842 1.00 90.00 87 SER A N 1
ATOM 688 C CA . SER A 1 87 ? 7.722 6.611 -10.908 1.00 90.00 87 SER A CA 1
ATOM 689 C C . SER A 1 87 ? 6.706 5.813 -11.725 1.00 90.00 87 SER A C 1
ATOM 691 O O . SER A 1 87 ? 5.555 5.695 -11.323 1.00 90.00 87 SER A O 1
ATOM 693 N N . ALA A 1 88 ? 7.124 5.197 -12.837 1.00 91.12 88 ALA A N 1
ATOM 694 C CA . ALA A 1 88 ? 6.240 4.367 -13.655 1.00 91.12 88 ALA A CA 1
ATOM 695 C C . ALA A 1 88 ? 5.690 3.150 -12.888 1.00 91.12 88 ALA A C 1
ATOM 697 O O . ALA A 1 88 ? 4.510 2.832 -13.008 1.00 91.12 88 ALA A O 1
ATOM 698 N N . LEU A 1 89 ? 6.524 2.485 -12.080 1.00 92.06 89 LEU A N 1
ATOM 699 C CA . LEU A 1 89 ? 6.102 1.355 -11.253 1.00 92.06 89 LEU A CA 1
ATOM 700 C C . LEU A 1 89 ? 5.253 1.823 -10.067 1.00 92.06 89 LEU A C 1
ATOM 702 O O . LEU A 1 89 ? 4.222 1.218 -9.790 1.00 92.06 89 LEU A O 1
ATOM 706 N N . ALA A 1 90 ? 5.645 2.914 -9.404 1.00 92.06 90 ALA A N 1
ATOM 707 C CA . ALA A 1 90 ? 4.900 3.466 -8.276 1.00 92.06 90 ALA A CA 1
ATOM 708 C C . ALA A 1 90 ? 3.487 3.922 -8.678 1.00 92.06 90 ALA A C 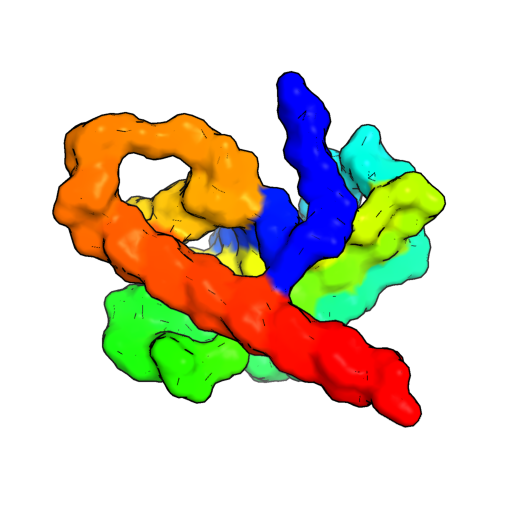1
ATOM 710 O O . ALA A 1 90 ? 2.508 3.556 -8.030 1.00 92.06 90 ALA A O 1
ATOM 711 N N . ILE A 1 91 ? 3.360 4.645 -9.796 1.00 92.12 91 ILE A N 1
ATOM 712 C CA . ILE A 1 91 ? 2.065 5.053 -10.360 1.00 92.12 91 ILE A CA 1
ATOM 713 C C . ILE 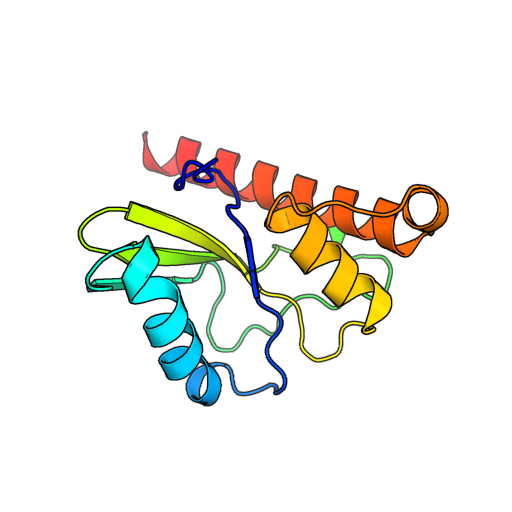A 1 91 ? 1.217 3.827 -10.694 1.00 92.12 91 ILE A C 1
ATOM 715 O O . ILE A 1 91 ? 0.021 3.805 -10.403 1.00 92.12 91 ILE A O 1
ATOM 719 N N . MET A 1 92 ? 1.826 2.794 -11.278 1.00 94.50 92 MET A N 1
ATOM 720 C CA . MET A 1 92 ? 1.109 1.572 -11.623 1.00 94.50 92 MET A CA 1
ATOM 721 C C . MET A 1 92 ? 0.626 0.815 -10.384 1.00 94.50 92 MET A C 1
ATOM 723 O O . MET A 1 92 ? -0.509 0.355 -10.362 1.00 94.50 92 MET A O 1
ATOM 727 N N . LEU A 1 93 ? 1.440 0.743 -9.328 1.00 93.44 93 LEU A N 1
ATOM 728 C CA . LEU A 1 93 ? 1.046 0.173 -8.038 1.00 93.44 93 LEU A CA 1
ATOM 729 C C . LEU A 1 93 ? -0.123 0.931 -7.413 1.00 93.44 93 LEU A C 1
ATOM 731 O O . LEU A 1 93 ? -1.092 0.298 -7.004 1.00 93.44 93 LEU A O 1
ATOM 735 N N . MET A 1 94 ? -0.066 2.266 -7.387 1.00 93.25 94 MET A N 1
ATOM 736 C CA . MET A 1 94 ? -1.168 3.094 -6.887 1.00 93.25 94 MET A CA 1
ATOM 737 C C . MET A 1 94 ? -2.458 2.861 -7.674 1.00 93.25 94 MET A C 1
ATOM 739 O O . MET A 1 94 ? -3.509 2.661 -7.069 1.00 93.25 94 MET A O 1
ATOM 743 N N . ARG A 1 95 ? -2.386 2.804 -9.011 1.00 92.56 95 ARG A N 1
ATOM 744 C CA . ARG A 1 95 ? -3.554 2.519 -9.857 1.00 92.56 95 ARG A CA 1
ATOM 745 C C . ARG A 1 95 ? -4.112 1.118 -9.633 1.00 92.56 95 ARG A C 1
ATOM 747 O O . ARG A 1 95 ? -5.313 0.986 -9.425 1.00 92.56 95 ARG A O 1
ATOM 754 N N . CYS A 1 96 ? -3.258 0.094 -9.645 1.00 92.44 96 CYS A N 1
ATOM 755 C CA . CYS A 1 96 ? -3.670 -1.292 -9.428 1.00 92.44 96 CYS A CA 1
ATOM 756 C C . CYS A 1 96 ? -4.314 -1.480 -8.050 1.00 92.44 96 CYS A C 1
ATOM 758 O O . CYS A 1 96 ? -5.360 -2.112 -7.949 1.00 92.44 96 CYS A O 1
ATOM 760 N N . ALA A 1 97 ? -3.707 -0.927 -6.997 1.00 93.00 97 ALA A N 1
ATOM 761 C CA . ALA A 1 97 ? -4.191 -1.096 -5.632 1.00 93.00 97 ALA A CA 1
ATOM 762 C C . ALA A 1 97 ? -5.511 -0.356 -5.377 1.00 93.00 97 ALA A C 1
ATOM 764 O O . ALA A 1 97 ? -6.357 -0.871 -4.660 1.00 93.00 97 ALA A O 1
ATOM 765 N N . ALA A 1 98 ? -5.711 0.812 -5.994 1.00 89.75 98 ALA A N 1
ATOM 766 C CA . ALA A 1 98 ? -6.960 1.573 -5.903 1.00 89.75 98 ALA A CA 1
ATOM 767 C C . ALA A 1 98 ? -8.023 1.139 -6.936 1.00 89.75 98 ALA A C 1
ATOM 769 O O . ALA A 1 98 ? -9.034 1.821 -7.103 1.00 89.75 98 ALA A O 1
ATOM 770 N N . ASN A 1 99 ? -7.788 0.039 -7.665 1.00 87.81 99 ASN A N 1
ATOM 771 C CA . ASN A 1 99 ? -8.651 -0.454 -8.744 1.00 87.81 99 ASN A CA 1
ATOM 772 C C . ASN A 1 99 ? -9.010 0.630 -9.788 1.00 87.81 99 ASN A C 1
ATOM 774 O O . ASN A 1 99 ? -10.127 0.690 -10.307 1.00 87.81 99 ASN A O 1
ATOM 778 N N . LEU A 1 100 ? -8.061 1.526 -10.077 1.00 87.50 100 LEU A N 1
ATOM 779 C CA . LEU A 1 100 ? -8.239 2.598 -11.049 1.00 87.50 100 LEU A CA 1
ATOM 780 C C . LEU A 1 100 ? -8.050 2.075 -12.480 1.00 87.50 100 LEU A C 1
ATOM 782 O O . LEU A 1 100 ? -7.251 1.162 -12.704 1.00 87.50 100 LEU A O 1
ATOM 786 N N . PRO A 1 101 ? -8.715 2.684 -13.480 1.00 87.00 101 PRO A N 1
ATOM 787 C CA . PRO A 1 101 ? -8.527 2.315 -14.876 1.00 87.00 101 PRO A CA 1
ATOM 788 C C . PRO A 1 101 ? -7.060 2.421 -15.314 1.00 87.00 101 PRO A C 1
ATOM 790 O O . PRO A 1 101 ? -6.367 3.407 -15.031 1.00 87.00 101 PRO A O 1
ATOM 793 N N . ILE A 1 102 ? -6.606 1.400 -16.042 1.00 89.12 102 ILE A N 1
ATOM 794 C CA . ILE A 1 102 ? -5.271 1.318 -16.645 1.00 89.12 102 ILE A CA 1
ATOM 795 C C . ILE A 1 102 ? -5.448 1.144 -18.148 1.00 89.12 102 ILE A C 1
ATOM 797 O O . ILE A 1 102 ? -6.187 0.248 -18.584 1.00 89.12 102 ILE A O 1
ATOM 801 N N . ASP A 1 103 ? -4.776 2.014 -18.904 1.00 89.06 103 ASP A N 1
ATOM 802 C CA . ASP A 1 103 ? -4.776 2.015 -20.363 1.00 89.06 103 ASP A CA 1
ATOM 803 C C . ASP A 1 103 ? -4.317 0.652 -20.896 1.00 89.06 103 ASP A C 1
ATOM 805 O O . ASP A 1 103 ? -3.431 0.011 -20.328 1.00 89.06 103 ASP A O 1
ATOM 809 N N . ILE A 1 104 ? -4.922 0.194 -21.988 1.00 85.75 104 ILE A N 1
ATOM 810 C CA . ILE A 1 104 ? -4.575 -1.084 -22.614 1.00 85.75 104 ILE A CA 1
ATOM 811 C C . ILE A 1 104 ? -3.091 -1.099 -23.007 1.00 85.75 104 ILE A C 1
ATOM 813 O O . ILE A 1 104 ? -2.418 -2.096 -22.758 1.00 85.75 104 ILE A O 1
ATOM 817 N N . ALA A 1 105 ? -2.554 0.018 -23.508 1.00 86.88 105 ALA A N 1
ATOM 818 C CA . ALA A 1 105 ? -1.143 0.144 -23.874 1.00 86.88 105 ALA A CA 1
ATOM 819 C C . ALA A 1 105 ? -0.192 0.012 -22.670 1.00 86.88 105 ALA A C 1
ATOM 821 O O . ALA A 1 105 ? 0.978 -0.345 -22.825 1.00 86.88 105 ALA A O 1
ATOM 822 N N . ASP A 1 106 ? -0.677 0.294 -21.460 1.00 87.38 106 ASP A N 1
ATOM 823 C CA . ASP A 1 106 ? 0.095 0.154 -20.229 1.00 87.38 106 ASP A CA 1
ATOM 824 C C . ASP A 1 106 ? 0.074 -1.274 -19.669 1.00 87.38 106 ASP A C 1
ATOM 826 O O . ASP A 1 106 ? 0.997 -1.652 -18.944 1.00 87.38 106 ASP A O 1
ATOM 830 N N . ARG A 1 107 ? -0.923 -2.097 -20.025 1.00 87.88 107 ARG A N 1
ATOM 831 C CA . ARG A 1 107 ? -1.064 -3.474 -19.510 1.00 87.88 107 ARG A CA 1
ATOM 832 C C . ARG A 1 107 ? 0.034 -4.416 -19.996 1.00 87.88 107 ARG A C 1
ATOM 834 O O . ARG A 1 107 ? 0.406 -5.350 -19.287 1.00 87.88 107 ARG A O 1
ATOM 841 N N . ASP A 1 108 ? 0.596 -4.158 -21.170 1.00 87.06 108 ASP A N 1
ATOM 842 C CA . ASP A 1 108 ? 1.720 -4.941 -21.687 1.00 87.06 108 ASP A CA 1
ATOM 843 C C . ASP A 1 108 ? 3.072 -4.507 -21.117 1.00 87.06 108 ASP A C 1
ATOM 845 O O . ASP A 1 108 ? 4.069 -5.223 -21.257 1.00 87.06 108 ASP A O 1
ATOM 849 N N . LYS A 1 109 ? 3.127 -3.368 -20.414 1.00 89.38 109 LYS A N 1
ATOM 850 C CA . LYS A 1 109 ? 4.378 -2.854 -19.860 1.00 89.38 109 LYS A CA 1
ATOM 851 C C . LYS A 1 109 ? 4.840 -3.702 -18.669 1.00 89.38 109 LYS A C 1
ATOM 853 O O . LYS A 1 109 ? 4.026 -4.105 -17.831 1.00 89.38 109 LYS A O 1
ATOM 858 N N . PRO A 1 110 ? 6.163 -3.892 -18.500 1.00 88.62 110 PRO A N 1
ATOM 859 C CA . PRO A 1 110 ? 6.718 -4.592 -17.342 1.00 88.62 110 PRO A CA 1
ATOM 860 C C . PRO A 1 110 ? 6.249 -4.012 -16.004 1.00 88.62 110 PRO A C 1
ATOM 862 O O . PRO A 1 110 ? 6.006 -4.763 -15.066 1.00 88.62 110 PRO A O 1
ATOM 865 N N . ALA A 1 111 ? 6.057 -2.690 -15.926 1.00 89.56 111 ALA A N 1
ATOM 866 C CA . ALA A 1 111 ? 5.570 -2.020 -14.723 1.00 89.56 111 ALA A CA 1
ATOM 867 C C . ALA A 1 111 ? 4.198 -2.541 -14.264 1.00 89.56 111 ALA A C 1
ATOM 869 O O . ALA A 1 111 ? 4.006 -2.744 -13.070 1.00 89.56 111 ALA A O 1
ATOM 870 N N . PHE A 1 112 ? 3.271 -2.819 -15.190 1.00 90.88 112 PHE A N 1
ATOM 871 C CA . PHE A 1 112 ? 1.953 -3.370 -14.860 1.00 90.88 112 PHE A CA 1
ATOM 872 C C . PHE A 1 112 ? 2.044 -4.794 -14.327 1.00 90.88 112 PHE A C 1
ATOM 874 O O . PHE A 1 112 ? 1.481 -5.104 -13.277 1.00 90.88 112 PHE A O 1
ATOM 881 N N . ARG A 1 113 ? 2.822 -5.646 -15.000 1.00 91.31 113 ARG A N 1
ATOM 882 C CA . ARG A 1 113 ? 3.027 -7.036 -14.572 1.00 91.31 113 ARG A CA 1
ATOM 883 C C . ARG A 1 113 ? 3.688 -7.097 -13.194 1.00 91.31 113 ARG A C 1
ATOM 885 O O . ARG A 1 113 ? 3.206 -7.807 -12.316 1.00 91.31 113 ARG A O 1
ATOM 892 N N . THR A 1 114 ? 4.740 -6.307 -12.982 1.00 91.62 114 THR A N 1
ATOM 893 C CA . THR A 1 114 ? 5.440 -6.220 -11.694 1.00 91.62 114 THR A CA 1
ATOM 894 C C . THR A 1 114 ? 4.529 -5.671 -10.597 1.00 91.62 114 THR A C 1
ATOM 896 O O . THR A 1 114 ? 4.464 -6.264 -9.522 1.00 91.62 114 THR A O 1
ATOM 899 N N . ALA A 1 115 ? 3.769 -4.601 -10.865 1.00 92.56 115 ALA A N 1
ATOM 900 C CA . ALA A 1 115 ? 2.812 -4.048 -9.908 1.00 92.56 115 ALA A CA 1
ATOM 901 C C . ALA A 1 115 ? 1.754 -5.080 -9.488 1.00 92.56 115 ALA A C 1
ATOM 903 O O . ALA A 1 115 ? 1.476 -5.225 -8.298 1.00 9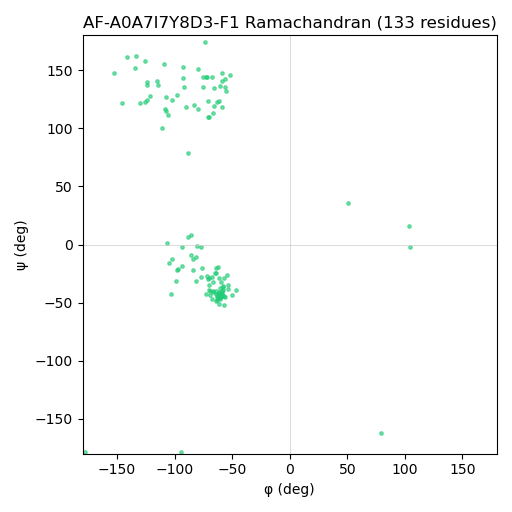2.56 115 ALA A O 1
ATOM 904 N N . GLY A 1 116 ? 1.210 -5.841 -10.444 1.00 91.81 116 GLY A N 1
ATOM 905 C CA . GLY A 1 116 ? 0.251 -6.911 -10.167 1.00 91.81 116 GLY A CA 1
ATOM 906 C C . GLY A 1 116 ? 0.831 -8.021 -9.286 1.00 91.81 116 GLY A C 1
ATOM 907 O O . GLY A 1 116 ? 0.175 -8.465 -8.342 1.00 91.81 116 GLY A O 1
ATOM 908 N N . SER A 1 117 ? 2.073 -8.439 -9.541 1.00 92.56 117 SER A N 1
ATOM 909 C CA . SER A 1 117 ? 2.744 -9.456 -8.722 1.00 92.56 117 SER A CA 1
ATOM 910 C C . SER A 1 117 ? 3.032 -8.965 -7.297 1.00 92.56 117 SER A C 1
ATOM 912 O O . SER A 1 117 ? 2.805 -9.709 -6.343 1.00 92.56 117 SER A O 1
ATOM 914 N N . ILE A 1 118 ? 3.472 -7.712 -7.132 1.00 92.38 118 ILE A N 1
ATOM 915 C CA . ILE A 1 118 ? 3.709 -7.098 -5.812 1.00 92.38 118 ILE A CA 1
ATOM 916 C C . ILE A 1 118 ? 2.403 -6.997 -5.024 1.00 92.38 118 ILE A C 1
ATOM 918 O O . ILE A 1 118 ? 2.350 -7.397 -3.860 1.00 92.38 118 ILE A O 1
ATOM 922 N N . LEU A 1 119 ? 1.338 -6.504 -5.664 1.00 92.94 119 LEU A N 1
ATOM 923 C CA . LEU A 1 119 ? 0.030 -6.364 -5.032 1.00 92.94 119 LEU A CA 1
ATOM 924 C C . LEU A 1 119 ? -0.499 -7.722 -4.560 1.00 92.94 119 LEU A C 1
ATOM 926 O O . LEU A 1 119 ? -0.915 -7.853 -3.410 1.00 92.94 119 LEU A O 1
ATOM 930 N N . ARG A 1 120 ? -0.389 -8.760 -5.399 1.00 92.44 120 ARG A N 1
ATOM 931 C CA . ARG A 1 120 ? -0.773 -10.128 -5.030 1.00 92.44 120 ARG A CA 1
ATOM 932 C C . ARG A 1 120 ? 0.032 -10.652 -3.841 1.00 92.44 120 ARG A C 1
ATOM 934 O O . ARG A 1 120 ? -0.542 -11.260 -2.941 1.00 92.44 120 ARG A O 1
ATOM 941 N N . ALA A 1 121 ? 1.343 -10.413 -3.808 1.00 91.88 121 ALA A N 1
ATOM 942 C CA . ALA A 1 121 ? 2.181 -10.812 -2.678 1.00 91.88 121 ALA A CA 1
ATOM 943 C C . ALA A 1 121 ? 1.748 -10.117 -1.374 1.00 91.88 121 ALA A C 1
ATOM 945 O O . ALA A 1 121 ? 1.647 -10.766 -0.331 1.00 91.88 121 ALA A O 1
ATOM 946 N N . ALA A 1 122 ? 1.428 -8.820 -1.434 1.00 92.38 122 ALA A N 1
ATOM 947 C CA . ALA A 1 122 ? 0.926 -8.065 -0.288 1.00 92.38 122 ALA A CA 1
ATOM 948 C C . ALA A 1 122 ? -0.439 -8.582 0.205 1.00 92.38 122 ALA A C 1
ATOM 950 O O . ALA A 1 122 ? -0.624 -8.761 1.412 1.00 92.38 122 ALA A O 1
ATOM 951 N N . GLN A 1 123 ? -1.358 -8.886 -0.718 1.00 92.88 123 GLN A N 1
ATOM 952 C CA . GLN A 1 123 ? -2.673 -9.460 -0.413 1.00 92.88 123 GLN A CA 1
ATOM 953 C C . GLN A 1 123 ? -2.547 -10.827 0.271 1.00 92.88 123 GLN A C 1
ATOM 955 O O . GLN A 1 123 ? -3.077 -11.022 1.363 1.00 92.88 123 GLN A O 1
ATOM 960 N N . LEU A 1 124 ? -1.765 -11.749 -0.308 1.00 92.06 124 LEU A N 1
ATOM 961 C CA . LEU A 1 124 ? -1.526 -13.079 0.267 1.00 92.06 124 LEU A CA 1
ATOM 962 C C . LEU A 1 124 ? -0.913 -12.991 1.668 1.00 92.06 124 LEU A C 1
ATOM 964 O O . LEU A 1 124 ? -1.354 -13.668 2.597 1.00 92.06 124 LEU A O 1
ATOM 968 N N . GLN A 1 125 ? 0.078 -12.118 1.847 1.00 90.94 125 GLN A N 1
ATOM 969 C CA . GLN A 1 125 ? 0.703 -11.884 3.144 1.00 90.94 125 GLN A CA 1
ATOM 970 C C . GLN A 1 125 ? -0.311 -11.407 4.196 1.00 90.94 125 GLN A 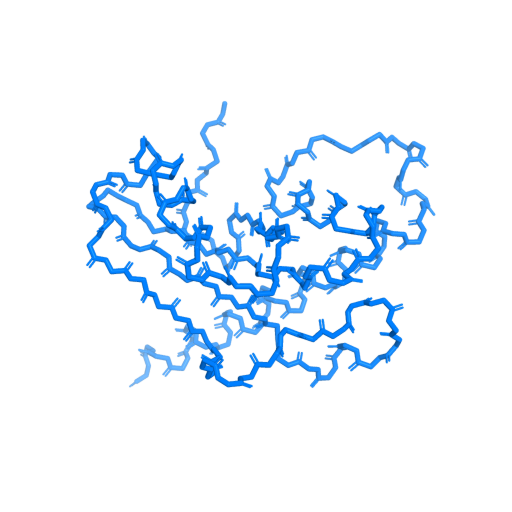C 1
ATOM 972 O O . GLN A 1 125 ? -0.263 -11.844 5.350 1.00 90.94 125 GLN A O 1
ATOM 977 N N . ARG A 1 126 ? -1.222 -10.501 3.820 1.00 89.56 126 ARG A N 1
ATOM 978 C CA . ARG A 1 126 ? -2.268 -9.991 4.714 1.00 89.56 126 ARG A CA 1
ATOM 979 C C . ARG A 1 126 ? -3.308 -11.053 5.037 1.00 89.56 126 ARG A C 1
ATOM 981 O O . ARG A 1 126 ? -3.615 -11.206 6.218 1.00 89.56 126 ARG A O 1
ATOM 988 N N . ALA A 1 127 ? -3.765 -11.821 4.050 1.00 90.44 127 ALA A N 1
ATOM 989 C CA . ALA A 1 127 ? -4.690 -12.934 4.252 1.00 90.44 127 ALA A CA 1
ATOM 990 C C . ALA A 1 127 ? -4.133 -13.953 5.263 1.00 90.44 127 ALA A C 1
ATOM 992 O O . ALA A 1 127 ? -4.819 -14.325 6.215 1.00 90.44 127 ALA A O 1
ATOM 993 N N . VAL A 1 128 ? -2.852 -14.324 5.135 1.00 89.19 128 VAL A N 1
ATOM 994 C CA . VAL A 1 128 ? -2.174 -15.229 6.081 1.00 89.19 128 VAL A CA 1
ATOM 995 C C . VAL A 1 128 ? -2.101 -14.632 7.489 1.00 89.19 128 VAL A C 1
ATOM 997 O O . VAL A 1 128 ? -2.359 -15.331 8.470 1.00 89.19 128 VAL A O 1
ATOM 1000 N N . ALA A 1 129 ? -1.773 -13.344 7.622 1.00 85.62 129 ALA A N 1
ATOM 1001 C CA . ALA A 1 129 ? -1.742 -12.681 8.926 1.00 85.62 129 ALA A CA 1
ATOM 1002 C C . ALA A 1 129 ? -3.138 -12.618 9.576 1.00 85.62 129 ALA A C 1
ATOM 1004 O O . ALA A 1 129 ? -3.266 -12.853 10.775 1.00 85.62 129 ALA A O 1
ATOM 1005 N N . ALA A 1 130 ? -4.178 -12.350 8.784 1.00 82.88 130 ALA A N 1
ATOM 1006 C CA . ALA A 1 130 ? -5.560 -12.290 9.250 1.00 82.88 130 ALA A CA 1
ATOM 1007 C C . ALA A 1 130 ? -6.121 -13.669 9.632 1.00 82.88 130 ALA A C 1
ATOM 1009 O O . ALA A 1 130 ? -6.996 -13.747 10.489 1.00 82.88 130 ALA A O 1
ATOM 1010 N N . ALA A 1 131 ? -5.640 -14.752 9.014 1.00 84.56 131 ALA A N 1
ATOM 1011 C CA . ALA A 1 131 ? -5.979 -16.114 9.423 1.00 84.56 131 ALA A CA 1
ATOM 1012 C C . ALA A 1 131 ? -5.337 -16.476 10.774 1.00 84.56 131 ALA A C 1
ATOM 1014 O O . ALA A 1 131 ? -5.986 -17.077 11.619 1.00 84.56 131 ALA A O 1
ATOM 1015 N N . ARG A 1 132 ? -4.087 -16.052 11.009 1.00 79.44 132 ARG A N 1
ATOM 1016 C CA . ARG A 1 132 ? -3.350 -16.332 12.256 1.00 79.44 132 ARG A CA 1
ATOM 1017 C C . ARG A 1 132 ? -3.863 -15.570 13.476 1.00 79.44 132 ARG A C 1
ATOM 1019 O O . ARG A 1 132 ? -3.712 -16.062 14.582 1.00 79.44 132 ARG A O 1
ATOM 1026 N N . GLY A 1 133 ? -4.429 -14.379 13.289 1.00 64.69 133 GLY A N 1
ATOM 1027 C CA . GLY A 1 133 ? -5.007 -13.587 14.383 1.00 64.69 133 GLY A CA 1
ATOM 1028 C C . GLY A 1 133 ? -6.421 -14.009 14.801 1.00 64.69 133 GLY A C 1
ATOM 1029 O O . GLY A 1 133 ? -6.985 -13.383 15.689 1.00 64.69 133 GLY A O 1
ATOM 1030 N N . ARG A 1 134 ? -7.012 -15.014 14.136 1.00 58.47 134 ARG A N 1
ATOM 1031 C CA . ARG A 1 134 ? -8.362 -15.543 14.412 1.00 58.47 134 ARG A CA 1
ATOM 1032 C C . ARG A 1 134 ? -8.356 -16.920 15.097 1.00 58.47 134 ARG A C 1
ATOM 1034 O O . ARG A 1 134 ? -9.430 -17.479 15.301 1.00 58.47 134 ARG A O 1
ATOM 1041 N N . SER A 1 135 ? -7.175 -17.465 15.396 1.00 44.91 135 SER A N 1
ATOM 1042 C CA . SER A 1 135 ? -6.960 -18.700 16.169 1.00 44.91 135 SER A CA 1
ATOM 1043 C C . SER A 1 135 ? -6.695 -18.378 17.631 1.00 44.91 135 SER A C 1
ATOM 1045 O O . SER A 1 135 ? -7.132 -19.189 18.472 1.00 44.91 135 SER A O 1
#

pLDDT: mean 86.05, std 9.93, range [34.16, 94.5]